Protein AF-Q9KIV7-F1 (afdb_monomer_lite)

Foldseek 3Di:
DVLVVLLQVLLQVQLQLLLVDVDDPVVVVVNLQSQLVLLCVLCVVLVNHDDSVRSSVLSVLLVVLCVVVVVLVVLLVLLVVLCVVPDPDDDDPSLSRSLSSSLSSSLLSQLSNVVSNVVSVVVPDPNDDPSVSSSVSSVVSSVVCSDSVNSNVSSVVSCCSNCPPPPPPPPPD

Secondary structure (DSSP, 8-state):
--SHHHHHHHHHHHHHHHHH-S--HHHHHHHHHHHHHHHHHHHHHTT----HHHHHHHHHHHHHHHHHTTHHHHHHHHHHHHHHHH-SS---HHHHHHHHHHHHHHHHHHHHHHHHHHHHS-TT--S---HHHHHHHHHHHHHHHT-HHHHHHHHHHHHHHHS----------

Structure (mmCIF, N/CA/C/O backbone):
data_AF-Q9KIV7-F1
#
_entry.id   AF-Q9KIV7-F1
#
loop_
_atom_site.group_PDB
_atom_site.id
_atom_site.type_symbol
_atom_site.label_atom_id
_atom_site.label_alt_id
_atom_site.label_comp_id
_atom_site.label_asym_id
_atom_site.label_entity_id
_atom_site.label_seq_id
_atom_site.pdbx_PDB_ins_code
_atom_site.Cartn_x
_atom_site.Cartn_y
_atom_site.Cartn_z
_atom_site.occupancy
_atom_site.B_iso_or_equiv
_atom_site.auth_seq_id
_atom_site.auth_comp_id
_atom_site.auth_asym_id
_atom_site.auth_atom_id
_atom_site.pdbx_PDB_model_num
ATOM 1 N N . ASP A 1 1 ? -10.739 -15.729 -0.846 1.00 72.81 1 ASP A N 1
ATOM 2 C CA . ASP A 1 1 ? -11.163 -14.760 0.174 1.00 72.81 1 ASP A CA 1
ATOM 3 C C . ASP A 1 1 ? -12.084 -13.711 -0.454 1.00 72.81 1 ASP A C 1
ATOM 5 O O . ASP A 1 1 ? -11.895 -13.424 -1.634 1.00 72.81 1 ASP A O 1
ATOM 9 N N . ARG A 1 2 ? -13.068 -13.171 0.283 1.00 89.62 2 ARG A N 1
ATOM 10 C CA . ARG A 1 2 ? -14.011 -12.138 -0.203 1.00 89.62 2 ARG A CA 1
ATOM 11 C C . ARG A 1 2 ? -13.326 -10.795 -0.483 1.00 89.62 2 ARG A C 1
ATOM 13 O O . ARG A 1 2 ? -13.807 -10.048 -1.326 1.00 89.62 2 ARG A O 1
ATOM 20 N N . ALA A 1 3 ? -12.210 -10.502 0.185 1.00 95.56 3 ALA A N 1
ATOM 21 C CA . ALA A 1 3 ? -11.471 -9.256 0.009 1.00 95.56 3 ALA A CA 1
ATOM 22 C C . ALA A 1 3 ? -10.586 -9.240 -1.248 1.00 95.56 3 ALA A C 1
ATOM 24 O O . ALA A 1 3 ? -10.317 -8.169 -1.786 1.00 95.56 3 ALA A O 1
ATOM 25 N N . ASN A 1 4 ? -10.155 -10.404 -1.754 1.00 96.25 4 ASN A N 1
ATOM 26 C CA . ASN A 1 4 ? -9.184 -10.488 -2.856 1.00 96.25 4 ASN A CA 1
ATOM 27 C C . ASN A 1 4 ? -9.572 -9.687 -4.116 1.00 96.25 4 ASN A C 1
ATOM 29 O O . ASN A 1 4 ? -8.709 -8.962 -4.609 1.00 96.25 4 ASN A O 1
ATOM 33 N N . PRO A 1 5 ? -10.821 -9.740 -4.623 1.00 96.38 5 PRO A N 1
ATOM 34 C CA . PRO A 1 5 ? -11.205 -8.954 -5.798 1.00 96.38 5 PRO A CA 1
ATOM 35 C C . PRO A 1 5 ? -11.090 -7.442 -5.563 1.00 96.38 5 PRO A C 1
ATOM 37 O O . PRO A 1 5 ? -10.668 -6.711 -6.452 1.00 96.38 5 PRO A O 1
ATOM 40 N N . ILE A 1 6 ? -11.409 -6.982 -4.348 1.00 96.88 6 ILE A N 1
ATOM 41 C CA . ILE A 1 6 ? -11.307 -5.570 -3.955 1.00 96.88 6 ILE A CA 1
ATOM 42 C C . ILE A 1 6 ? -9.836 -5.147 -3.903 1.00 96.88 6 ILE A C 1
ATOM 44 O O . ILE A 1 6 ? -9.459 -4.125 -4.470 1.00 96.88 6 ILE A O 1
ATOM 48 N N . ILE A 1 7 ? -8.980 -5.972 -3.293 1.00 97.06 7 ILE A N 1
ATOM 49 C CA . ILE A 1 7 ? -7.528 -5.744 -3.260 1.00 97.06 7 ILE A CA 1
ATOM 50 C C . ILE A 1 7 ? -6.970 -5.616 -4.685 1.00 97.06 7 ILE A C 1
ATOM 52 O O . ILE A 1 7 ? -6.217 -4.685 -4.974 1.00 97.06 7 ILE A O 1
ATOM 56 N N . GLU A 1 8 ? -7.346 -6.539 -5.574 1.00 96.62 8 GLU A N 1
ATOM 57 C CA . GLU A 1 8 ? -6.899 -6.549 -6.969 1.00 96.62 8 GLU A CA 1
ATOM 58 C C . GLU A 1 8 ? -7.398 -5.334 -7.757 1.00 96.62 8 GLU A C 1
ATOM 60 O O . GLU A 1 8 ? -6.643 -4.747 -8.530 1.00 96.62 8 GLU A O 1
ATOM 65 N N . GLN A 1 9 ? -8.633 -4.897 -7.529 1.00 96.06 9 GLN A N 1
ATOM 66 C CA . GLN A 1 9 ? -9.160 -3.689 -8.151 1.00 96.06 9 GLN A CA 1
ATOM 67 C C . GLN A 1 9 ? -8.342 -2.453 -7.749 1.00 96.06 9 GLN A C 1
ATOM 69 O O . GLN A 1 9 ? -7.835 -1.731 -8.611 1.00 96.06 9 GLN A O 1
ATOM 74 N N . TYR A 1 10 ? -8.169 -2.217 -6.446 1.00 96.00 10 TYR A N 1
ATOM 75 C CA . TYR A 1 10 ? -7.496 -1.012 -5.960 1.00 96.00 10 TYR A CA 1
ATOM 76 C C . TYR A 1 10 ? -6.001 -0.983 -6.277 1.00 96.00 10 TYR A C 1
ATOM 78 O O . TYR A 1 10 ? -5.480 0.084 -6.612 1.00 96.00 10 TYR A O 1
ATOM 86 N N . GLN A 1 11 ? -5.303 -2.127 -6.240 1.00 95.81 11 GLN A N 1
ATOM 87 C CA . GLN A 1 11 ? -3.886 -2.160 -6.619 1.00 95.81 11 GLN A CA 1
ATOM 88 C C . GLN A 1 11 ? -3.685 -1.742 -8.084 1.00 95.81 11 GLN A C 1
ATOM 90 O O . GLN A 1 11 ? -2.746 -1.005 -8.376 1.00 95.81 11 GLN A O 1
ATOM 95 N N . TRP A 1 12 ? -4.564 -2.154 -9.005 1.00 94.94 12 TRP A N 1
ATOM 96 C CA . TRP A 1 12 ? -4.409 -1.827 -10.425 1.00 94.94 12 TRP A CA 1
ATOM 97 C C . TRP A 1 12 ? -4.889 -0.417 -10.765 1.00 94.94 12 TRP A C 1
ATOM 99 O O . TRP A 1 12 ? -4.274 0.235 -11.608 1.00 94.94 12 TRP A O 1
ATOM 109 N N . ILE A 1 13 ? -5.889 0.106 -10.049 1.00 92.62 13 ILE A N 1
ATOM 110 C CA . ILE A 1 13 ? -6.246 1.531 -10.111 1.00 92.62 13 ILE A CA 1
ATOM 111 C C . ILE A 1 13 ? -5.053 2.393 -9.677 1.00 92.62 13 ILE A C 1
ATOM 113 O O . ILE A 1 13 ? -4.674 3.324 -10.388 1.00 92.62 13 ILE A O 1
ATOM 117 N N . ALA A 1 14 ? -4.418 2.059 -8.548 1.00 90.81 14 ALA A N 1
ATOM 118 C CA . ALA A 1 14 ? -3.233 2.769 -8.070 1.00 90.81 14 ALA A CA 1
ATOM 119 C C . ALA A 1 14 ? -2.063 2.665 -9.062 1.00 90.81 14 ALA A C 1
ATOM 121 O O . ALA A 1 14 ? -1.353 3.647 -9.287 1.00 90.81 14 ALA A O 1
ATOM 122 N N . ALA A 1 15 ? -1.893 1.498 -9.692 1.00 92.06 15 ALA A N 1
ATOM 123 C CA . ALA A 1 15 ? -0.883 1.285 -10.719 1.00 92.06 15 ALA A CA 1
ATOM 124 C C . ALA A 1 15 ? -1.077 2.222 -11.912 1.00 92.06 15 ALA A C 1
ATOM 126 O O . ALA A 1 15 ? -0.142 2.912 -12.311 1.00 92.06 15 ALA A O 1
ATOM 127 N N . ALA A 1 16 ? -2.292 2.245 -12.466 1.00 90.44 16 ALA A N 1
ATOM 128 C CA . ALA A 1 16 ? -2.629 3.048 -13.631 1.00 90.44 16 ALA A CA 1
ATOM 129 C C . ALA A 1 16 ? -2.490 4.546 -13.336 1.00 90.44 16 ALA A C 1
ATOM 131 O O . ALA A 1 16 ? -1.905 5.270 -14.139 1.00 90.44 16 ALA A O 1
ATOM 132 N N . ALA A 1 17 ? -2.949 4.994 -12.162 1.00 87.44 17 ALA A N 1
ATOM 133 C CA . ALA A 1 17 ? -2.820 6.383 -11.732 1.00 87.44 17 ALA A CA 1
ATOM 134 C C . ALA A 1 17 ? -1.348 6.823 -11.661 1.00 87.44 17 ALA A C 1
ATOM 136 O O . ALA A 1 17 ? -0.965 7.811 -12.285 1.00 87.44 17 ALA A O 1
ATOM 137 N N . ALA A 1 18 ? -0.501 6.054 -10.969 1.00 87.19 18 ALA A N 1
ATOM 138 C CA . ALA A 1 18 ? 0.917 6.381 -10.826 1.00 87.19 18 ALA A CA 1
ATOM 139 C C . ALA A 1 18 ? 1.715 6.225 -12.134 1.00 87.19 18 ALA A C 1
ATOM 141 O O . ALA A 1 18 ? 2.705 6.926 -12.330 1.00 87.19 18 ALA A O 1
ATOM 142 N N . PHE A 1 19 ? 1.300 5.320 -13.026 1.00 88.25 19 PHE A N 1
ATOM 143 C CA . PHE A 1 19 ? 1.913 5.143 -14.344 1.00 88.25 19 PHE A CA 1
ATOM 144 C C . PHE A 1 19 ? 1.602 6.307 -15.291 1.00 88.25 19 PHE A C 1
ATOM 146 O O . PHE A 1 19 ? 2.499 6.779 -15.988 1.00 88.25 19 PHE A O 1
ATOM 153 N N . ALA A 1 20 ? 0.346 6.764 -15.320 1.00 84.25 20 ALA A N 1
ATOM 154 C CA . ALA A 1 20 ? -0.102 7.820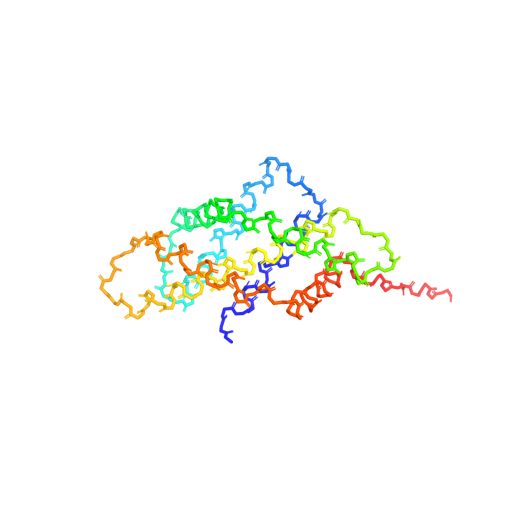 -16.222 1.00 84.25 20 ALA A CA 1
ATOM 155 C C . ALA A 1 20 ? 0.487 9.191 -15.862 1.00 84.25 20 ALA A C 1
ATOM 157 O O . ALA A 1 20 ? 0.739 9.998 -16.756 1.00 84.25 20 ALA A O 1
ATOM 158 N N . ASN A 1 21 ? 0.707 9.461 -14.570 1.00 74.56 21 ASN A N 1
ATOM 159 C CA . ASN A 1 21 ? 1.226 10.744 -14.118 1.00 74.56 21 ASN A CA 1
ATOM 160 C C . ASN A 1 21 ? 1.910 10.631 -12.740 1.00 74.56 21 ASN A C 1
ATOM 162 O O . ASN A 1 21 ? 1.230 10.412 -11.735 1.00 74.56 21 ASN A O 1
ATOM 166 N N . PRO A 1 22 ? 3.241 10.809 -12.643 1.00 64.88 22 PRO A N 1
ATOM 167 C CA . PRO A 1 22 ? 3.936 10.904 -11.364 1.00 64.88 22 PRO A CA 1
ATOM 168 C C . PRO A 1 22 ? 3.436 12.142 -10.591 1.00 64.88 22 PRO A C 1
ATOM 170 O O . PRO A 1 22 ? 3.813 13.272 -10.875 1.00 64.88 22 PRO A O 1
ATOM 173 N N . VAL A 1 23 ? 2.531 11.888 -9.648 1.00 59.69 23 VAL A N 1
ATOM 174 C CA . VAL A 1 23 ? 1.638 12.786 -8.888 1.00 59.69 23 VAL A CA 1
ATOM 175 C C . VAL A 1 23 ? 1.938 14.311 -8.887 1.00 59.69 23 VAL A C 1
ATOM 177 O O . VAL A 1 23 ? 2.818 14.774 -8.159 1.00 59.69 23 VAL A O 1
ATOM 180 N N . PRO A 1 24 ? 1.102 15.131 -9.558 1.00 56.66 24 PRO A N 1
ATOM 181 C CA . PRO A 1 24 ? 0.794 16.523 -9.211 1.00 56.66 24 PRO A CA 1
ATOM 182 C C . PRO A 1 24 ? -0.149 16.626 -7.998 1.00 56.66 24 PRO A C 1
ATOM 184 O O . PRO A 1 24 ? -0.931 15.725 -7.714 1.00 56.66 24 PRO A O 1
ATOM 187 N N . ALA A 1 25 ? -0.155 17.768 -7.304 1.00 48.03 25 ALA A N 1
ATOM 188 C CA . ALA A 1 25 ? -0.891 17.951 -6.044 1.00 48.03 25 ALA A CA 1
ATOM 189 C C . ALA A 1 25 ? -2.417 17.688 -6.106 1.00 48.03 25 ALA A C 1
ATOM 191 O O . ALA A 1 25 ? -2.993 17.251 -5.112 1.00 48.03 25 ALA A O 1
ATOM 192 N N . LEU A 1 26 ? -3.075 17.915 -7.251 1.00 46.69 26 LEU A N 1
ATOM 193 C CA . LEU A 1 26 ? -4.507 17.618 -7.435 1.00 46.69 26 LEU A CA 1
ATOM 194 C C . LEU A 1 26 ? -4.797 16.104 -7.442 1.00 46.69 26 LEU A C 1
ATOM 196 O O . LEU A 1 26 ? -5.819 15.675 -6.906 1.00 46.69 26 LEU A O 1
ATOM 200 N N . ASP A 1 27 ? -3.861 15.289 -7.936 1.00 66.12 27 ASP A N 1
ATOM 201 C CA . ASP A 1 27 ? -3.980 13.825 -7.959 1.00 66.12 27 ASP A CA 1
ATOM 202 C C . ASP A 1 27 ? -3.812 13.207 -6.557 1.00 66.12 27 ASP A C 1
ATOM 204 O O . ASP A 1 27 ? -4.243 12.076 -6.317 1.00 66.12 27 ASP A O 1
ATOM 208 N N . ILE A 1 28 ? -3.272 13.954 -5.583 1.00 61.19 28 ILE A N 1
ATOM 209 C CA . ILE A 1 28 ? -3.170 13.511 -4.181 1.00 61.19 28 ILE A CA 1
ATOM 210 C C . ILE A 1 28 ? -4.561 13.363 -3.557 1.00 61.19 28 ILE A C 1
ATOM 212 O O . ILE A 1 28 ? -4.801 12.399 -2.832 1.00 61.19 28 ILE A O 1
ATOM 216 N N . LEU A 1 29 ? -5.495 14.272 -3.861 1.00 63.22 29 LEU A N 1
ATOM 217 C CA . LEU A 1 29 ? -6.867 14.197 -3.348 1.00 63.22 29 LEU A CA 1
ATOM 218 C C . LEU A 1 29 ? -7.618 13.003 -3.940 1.00 63.22 29 LEU A C 1
ATOM 220 O O . LEU A 1 29 ? -8.275 12.265 -3.206 1.00 63.22 29 LEU A O 1
ATOM 224 N N . ALA A 1 30 ? -7.471 12.770 -5.246 1.00 68.06 30 ALA A N 1
ATOM 225 C CA . ALA A 1 30 ? -8.044 11.602 -5.907 1.00 68.06 30 ALA A CA 1
ATOM 226 C C . ALA A 1 30 ? -7.454 10.297 -5.342 1.00 68.06 30 ALA A C 1
ATOM 228 O O . ALA A 1 30 ? -8.191 9.374 -5.007 1.00 68.06 30 ALA A O 1
ATOM 229 N N . THR A 1 31 ? -6.137 10.250 -5.131 1.00 72.19 31 THR A N 1
ATOM 230 C CA . THR A 1 31 ? -5.448 9.105 -4.513 1.00 72.19 31 THR A CA 1
ATOM 231 C C . THR A 1 31 ? -5.904 8.874 -3.069 1.00 72.19 31 THR A C 1
ATOM 233 O O . THR A 1 31 ? -6.095 7.733 -2.646 1.00 72.19 31 THR A O 1
ATOM 236 N N . ALA A 1 32 ? -6.124 9.944 -2.301 1.00 77.06 32 ALA A N 1
ATOM 237 C CA . ALA A 1 32 ? -6.665 9.859 -0.949 1.00 77.06 32 ALA A CA 1
ATOM 238 C C . ALA A 1 32 ? -8.102 9.315 -0.947 1.00 77.06 32 ALA A C 1
ATOM 240 O O . ALA A 1 32 ? -8.419 8.453 -0.129 1.00 77.06 32 ALA A O 1
ATOM 241 N N . ALA A 1 33 ? -8.946 9.755 -1.886 1.00 83.25 33 ALA A N 1
ATOM 242 C CA . ALA A 1 33 ? -10.311 9.256 -2.037 1.00 83.25 33 ALA A CA 1
ATOM 243 C C . ALA A 1 33 ? -10.345 7.772 -2.435 1.00 83.25 33 ALA A C 1
ATOM 245 O O . ALA A 1 33 ? -11.085 7.003 -1.827 1.00 83.25 33 ALA A O 1
ATOM 246 N N . ILE A 1 34 ? -9.498 7.349 -3.381 1.00 86.31 34 ILE A N 1
ATOM 247 C CA . ILE A 1 34 ? -9.364 5.942 -3.793 1.00 86.31 34 ILE A CA 1
ATOM 248 C C . ILE A 1 34 ? -8.976 5.067 -2.593 1.00 86.31 34 ILE A C 1
ATOM 250 O O . ILE A 1 34 ? -9.610 4.046 -2.335 1.00 86.31 34 ILE A O 1
ATOM 254 N N . ASN A 1 35 ? -7.975 5.484 -1.811 1.00 89.12 35 ASN A N 1
ATOM 255 C CA . ASN A 1 35 ? -7.548 4.724 -0.636 1.00 89.12 35 ASN A CA 1
ATOM 256 C C . ASN A 1 35 ? -8.587 4.741 0.499 1.00 89.12 35 ASN A C 1
ATOM 258 O O . ASN A 1 35 ? -8.733 3.741 1.198 1.00 89.12 35 ASN A O 1
ATOM 262 N N . ALA A 1 36 ? -9.333 5.834 0.682 1.00 93.62 36 ALA A N 1
ATOM 263 C CA . ALA A 1 36 ? -10.437 5.884 1.641 1.00 93.62 36 ALA A CA 1
ATOM 264 C C . ALA A 1 36 ? -11.587 4.954 1.223 1.00 93.62 36 ALA A C 1
ATOM 266 O O . ALA A 1 36 ? -12.122 4.227 2.057 1.00 93.62 36 ALA A O 1
ATOM 267 N N . GLN A 1 37 ? -11.929 4.912 -0.067 1.00 95.38 37 GLN A N 1
ATOM 268 C CA . GLN A 1 37 ? -12.941 3.987 -0.570 1.00 95.38 37 GLN A CA 1
ATOM 269 C C . GLN A 1 37 ? -12.508 2.531 -0.365 1.00 95.38 37 GLN A C 1
ATOM 271 O O . GLN A 1 37 ? -13.296 1.736 0.136 1.00 95.38 37 GLN A O 1
ATOM 276 N N . MET A 1 38 ? -11.235 2.205 -0.614 1.00 96.62 38 MET A N 1
ATOM 277 C CA . MET A 1 38 ? -10.685 0.883 -0.302 1.00 96.62 38 MET A CA 1
ATOM 278 C C . MET A 1 38 ? -10.860 0.512 1.178 1.00 96.62 38 MET A C 1
ATOM 280 O O . MET A 1 38 ? -11.246 -0.614 1.485 1.00 96.62 38 MET A O 1
ATOM 284 N N . VAL A 1 39 ? -10.605 1.444 2.104 1.00 96.56 39 VAL A N 1
ATOM 285 C CA . VAL A 1 39 ? -10.826 1.215 3.542 1.00 96.56 39 VAL A CA 1
ATOM 286 C C . VAL A 1 39 ? -12.295 0.913 3.838 1.00 96.56 39 VAL A C 1
ATOM 288 O O . VAL A 1 39 ? -12.567 -0.025 4.584 1.00 96.56 39 VAL A O 1
ATOM 291 N N . MET A 1 40 ? -13.235 1.676 3.272 1.00 96.00 40 MET A N 1
ATOM 292 C CA . MET A 1 40 ? -14.670 1.445 3.483 1.00 96.00 40 MET A CA 1
ATOM 293 C C . MET A 1 40 ? -15.115 0.101 2.907 1.00 96.00 40 MET A C 1
ATOM 295 O O . MET A 1 40 ? -15.796 -0.662 3.587 1.00 96.00 40 MET A O 1
ATOM 299 N N . ASP A 1 41 ? -14.704 -0.210 1.680 1.00 96.88 41 ASP A N 1
ATOM 300 C CA . ASP A 1 41 ? -15.084 -1.437 0.985 1.00 96.88 41 ASP A CA 1
ATOM 301 C C . ASP A 1 41 ? -14.569 -2.680 1.723 1.00 96.88 41 ASP A C 1
ATOM 303 O O . ASP A 1 41 ? -15.322 -3.628 1.949 1.00 96.88 41 ASP A O 1
ATOM 307 N N . LEU A 1 42 ? -13.306 -2.658 2.167 1.00 96.62 42 LEU A N 1
ATOM 308 C CA . LEU A 1 42 ? -12.738 -3.730 2.986 1.00 96.62 42 LEU A CA 1
ATOM 309 C C . LEU A 1 42 ? -13.377 -3.774 4.376 1.00 96.62 42 LEU A C 1
ATOM 311 O O . LEU A 1 42 ? -13.715 -4.853 4.849 1.00 96.62 42 LEU A O 1
ATOM 315 N N . GLY A 1 43 ? -13.587 -2.625 5.020 1.00 93.94 43 GLY A N 1
ATOM 316 C CA . GLY A 1 43 ? -14.229 -2.548 6.332 1.00 93.94 43 GLY A CA 1
ATOM 317 C C . GLY A 1 43 ? -15.623 -3.174 6.328 1.00 93.94 43 GLY A C 1
ATOM 318 O O . GLY A 1 43 ? -15.936 -3.991 7.192 1.00 93.94 43 GLY A O 1
ATOM 319 N N . ASN A 1 44 ? -16.420 -2.896 5.294 1.00 93.19 44 ASN A N 1
ATOM 320 C CA . ASN A 1 44 ? -17.759 -3.457 5.125 1.00 93.19 44 ASN A CA 1
ATOM 321 C C . ASN A 1 44 ? -17.766 -4.994 5.054 1.00 93.19 44 ASN A C 1
ATOM 323 O O . ASN A 1 44 ? -18.704 -5.618 5.554 1.00 93.19 44 ASN A O 1
ATOM 327 N N . ILE A 1 45 ? -16.728 -5.620 4.483 1.00 93.88 45 ILE A N 1
ATOM 328 C CA . ILE A 1 45 ? -16.603 -7.089 4.448 1.00 93.88 45 ILE A CA 1
ATOM 329 C C . ILE A 1 45 ? -16.486 -7.675 5.865 1.00 93.88 45 ILE A C 1
ATOM 331 O O . ILE A 1 45 ? -17.080 -8.722 6.135 1.00 93.88 45 ILE A O 1
ATOM 335 N N . TYR A 1 46 ? -15.772 -6.982 6.755 1.00 91.69 46 TYR A N 1
ATOM 336 C CA . TYR A 1 46 ? -15.444 -7.406 8.127 1.00 91.69 46 TYR A CA 1
ATOM 337 C C . TYR A 1 46 ? -16.279 -6.681 9.195 1.00 91.69 46 TYR A C 1
ATOM 339 O O . TYR A 1 46 ? -15.847 -6.485 10.332 1.00 91.69 46 TYR A O 1
ATOM 347 N N . GLN A 1 47 ? -17.475 -6.221 8.806 1.00 88.75 47 GLN A N 1
ATOM 348 C CA . GLN A 1 47 ? -18.443 -5.541 9.677 1.00 88.75 47 GLN A CA 1
ATOM 349 C C . GLN A 1 47 ? -17.913 -4.263 10.363 1.00 88.75 47 GLN A C 1
ATOM 351 O O . GLN A 1 47 ? -18.497 -3.788 11.336 1.00 88.75 47 GLN A O 1
ATOM 356 N N . GLN A 1 48 ? -16.855 -3.653 9.823 1.00 87.56 48 GLN A N 1
ATOM 357 C CA . GLN A 1 48 ? -16.317 -2.368 10.265 1.00 87.56 48 GLN A CA 1
ATOM 358 C C . GLN A 1 48 ? -16.971 -1.235 9.465 1.00 87.56 48 GLN A C 1
ATOM 360 O O . GLN A 1 48 ? -16.619 -0.973 8.313 1.00 87.56 48 GLN A O 1
ATOM 365 N N . LYS A 1 49 ? -17.952 -0.556 10.067 1.00 85.94 49 LYS A N 1
ATOM 366 C CA . LYS A 1 49 ? -18.684 0.540 9.416 1.00 85.94 49 LYS A CA 1
ATOM 367 C C . LYS A 1 49 ? -17.964 1.872 9.616 1.00 85.94 49 LYS A C 1
ATOM 369 O O . LYS A 1 49 ? -18.206 2.560 10.604 1.00 85.94 49 LYS A O 1
ATOM 374 N N . PHE A 1 50 ? -17.106 2.239 8.669 1.00 89.12 50 PHE A N 1
ATOM 375 C CA . PHE A 1 50 ? -16.446 3.545 8.661 1.00 89.12 50 PHE A CA 1
ATOM 376 C C . PHE A 1 50 ? -17.312 4.617 7.989 1.00 89.12 50 PHE A C 1
ATOM 378 O O . PHE A 1 50 ? -17.890 4.385 6.928 1.00 89.12 50 PHE A O 1
ATOM 385 N N . SER A 1 51 ? -17.346 5.822 8.563 1.00 91.38 51 SER A N 1
ATOM 386 C CA . SER A 1 51 ? -17.682 7.029 7.803 1.00 91.38 51 SER A CA 1
ATOM 387 C C . SER A 1 51 ? -16.556 7.364 6.819 1.00 91.38 51 SER A C 1
ATOM 389 O O . SER A 1 51 ? -15.417 6.919 6.983 1.00 91.38 51 SER A O 1
ATOM 391 N N . LEU A 1 52 ? -16.838 8.202 5.818 1.00 90.25 52 LEU A N 1
ATOM 392 C CA . LEU A 1 52 ? -15.811 8.661 4.879 1.00 90.25 52 LEU A CA 1
ATOM 393 C C . LEU A 1 52 ? -14.634 9.343 5.598 1.00 90.25 52 LEU A C 1
ATOM 395 O O . LEU A 1 52 ? -13.480 9.075 5.276 1.00 90.25 52 LEU A O 1
ATOM 399 N N . GLU A 1 53 ? -14.912 10.175 6.603 1.00 90.44 53 GLU A N 1
ATOM 400 C CA . GLU A 1 53 ? -13.887 10.863 7.402 1.00 90.44 53 GLU A CA 1
ATOM 401 C C . GLU A 1 53 ? -13.007 9.869 8.176 1.00 90.44 53 GLU A C 1
ATOM 403 O O . GLU A 1 53 ? -11.778 9.996 8.211 1.00 90.44 53 GLU A O 1
ATOM 408 N N . GLN A 1 54 ? -13.616 8.830 8.758 1.00 91.19 54 GLN A N 1
ATOM 409 C CA . GLN A 1 54 ? -12.876 7.763 9.431 1.00 91.19 54 GLN A CA 1
ATOM 410 C C . GLN A 1 54 ? -12.016 6.983 8.434 1.00 91.19 54 GLN A C 1
ATOM 412 O O . GLN A 1 54 ? -10.846 6.717 8.704 1.00 91.19 54 GLN A O 1
ATOM 417 N N . ALA A 1 55 ? -12.554 6.670 7.257 1.00 93.00 55 ALA A N 1
ATOM 418 C CA . ALA A 1 55 ? -11.826 5.954 6.221 1.00 93.00 55 ALA A CA 1
ATOM 419 C C . ALA A 1 55 ? -10.638 6.762 5.671 1.00 93.00 55 ALA A C 1
ATOM 421 O O . ALA A 1 55 ? -9.545 6.218 5.508 1.00 93.00 55 ALA A O 1
ATOM 422 N N . GLN A 1 56 ? -10.807 8.073 5.472 1.00 92.25 56 GLN A N 1
ATOM 423 C CA . GLN A 1 56 ? -9.715 8.997 5.145 1.00 92.25 56 GLN A CA 1
ATOM 424 C C . GLN A 1 56 ? -8.655 9.035 6.253 1.00 92.25 56 GLN A C 1
ATOM 426 O O . GLN A 1 56 ? -7.459 8.998 5.963 1.00 92.25 56 GLN A O 1
ATOM 431 N N . THR A 1 57 ? -9.074 9.038 7.522 1.00 91.50 57 THR A N 1
ATOM 432 C CA . THR A 1 57 ? -8.159 8.993 8.674 1.00 91.50 57 THR A CA 1
ATOM 433 C C . THR A 1 57 ? -7.339 7.701 8.699 1.00 91.50 57 THR A C 1
ATOM 435 O O . THR A 1 57 ? -6.120 7.740 8.892 1.00 91.50 57 THR A O 1
ATOM 438 N N . VAL A 1 58 ? -7.972 6.550 8.455 1.00 93.69 58 VAL A N 1
ATOM 439 C CA . VAL A 1 58 ? -7.291 5.249 8.367 1.00 93.69 58 VAL A CA 1
ATOM 440 C C . VAL A 1 58 ? -6.318 5.228 7.187 1.00 93.69 58 VAL A C 1
ATOM 442 O O . VAL A 1 58 ? -5.152 4.878 7.370 1.00 93.69 58 VAL A O 1
ATOM 445 N N . ALA A 1 59 ? -6.751 5.656 5.999 1.00 93.31 59 ALA A N 1
ATOM 446 C CA . ALA A 1 59 ? -5.910 5.719 4.805 1.00 93.31 59 ALA A CA 1
ATOM 447 C C . ALA A 1 59 ? -4.688 6.636 5.005 1.00 93.31 59 ALA A C 1
ATOM 449 O O . ALA A 1 59 ? -3.557 6.245 4.706 1.00 93.31 59 ALA A O 1
ATOM 450 N N . GLY A 1 60 ? -4.885 7.825 5.584 1.00 92.38 60 GLY A N 1
ATOM 451 C CA . GLY A 1 60 ? -3.804 8.760 5.907 1.00 92.38 60 GLY A CA 1
ATOM 452 C C . GLY A 1 60 ? -2.837 8.211 6.961 1.00 92.38 60 GLY A C 1
ATOM 453 O O . GLY A 1 60 ? -1.618 8.378 6.839 1.00 92.38 60 GLY A O 1
ATOM 454 N N . THR A 1 61 ? -3.355 7.491 7.960 1.00 93.88 61 THR A N 1
ATOM 455 C CA . THR A 1 61 ? -2.537 6.799 8.969 1.00 93.88 61 THR A CA 1
ATOM 456 C C . THR A 1 61 ? -1.689 5.705 8.327 1.00 93.88 61 THR A C 1
ATOM 458 O O . THR A 1 61 ? -0.484 5.652 8.568 1.00 93.88 61 THR A O 1
ATOM 461 N N . MET A 1 62 ? -2.281 4.877 7.463 1.00 94.75 62 MET A N 1
ATOM 462 C CA . MET A 1 62 ? -1.571 3.838 6.712 1.00 94.75 62 MET A CA 1
ATOM 463 C C . MET A 1 62 ? -0.450 4.427 5.858 1.00 94.75 62 MET A C 1
ATOM 465 O O . MET A 1 62 ? 0.695 3.991 5.976 1.00 94.75 62 MET A O 1
ATOM 469 N N . GLY A 1 63 ? -0.742 5.463 5.066 1.00 93.00 63 GLY A N 1
ATOM 470 C CA . GLY A 1 63 ? 0.268 6.155 4.262 1.00 93.00 63 GLY A CA 1
ATOM 471 C C . GLY A 1 63 ? 1.405 6.719 5.119 1.00 93.00 63 GLY A C 1
ATOM 472 O O . GLY A 1 63 ? 2.580 6.498 4.829 1.00 93.00 63 GLY A O 1
ATOM 473 N N . SER A 1 64 ? 1.068 7.363 6.239 1.00 94.38 64 SER A N 1
ATOM 474 C CA . SER A 1 64 ? 2.056 7.895 7.184 1.00 94.38 64 SER A CA 1
ATOM 475 C C . SER A 1 64 ? 2.934 6.801 7.796 1.00 94.38 64 SER A C 1
ATOM 477 O O . SER A 1 64 ? 4.139 6.999 7.955 1.00 94.38 64 SER A O 1
ATOM 479 N N . LEU A 1 65 ? 2.361 5.645 8.142 1.00 96.38 65 LEU A N 1
ATOM 480 C CA . LEU A 1 65 ? 3.116 4.502 8.653 1.00 96.38 65 LEU A CA 1
ATOM 481 C C . LEU A 1 65 ? 4.051 3.932 7.585 1.00 96.38 65 LEU A C 1
ATOM 483 O O . LEU A 1 65 ? 5.224 3.718 7.877 1.00 96.38 65 LEU A O 1
ATOM 487 N N . MET A 1 66 ? 3.575 3.741 6.352 1.00 95.69 66 MET A N 1
ATOM 488 C CA . MET A 1 66 ? 4.404 3.253 5.244 1.00 95.69 66 MET A CA 1
ATOM 489 C C . MET A 1 66 ? 5.598 4.166 4.967 1.00 95.69 66 MET A C 1
ATOM 491 O O . MET A 1 66 ? 6.701 3.669 4.741 1.00 95.69 66 MET A O 1
ATOM 495 N N . LEU A 1 67 ? 5.394 5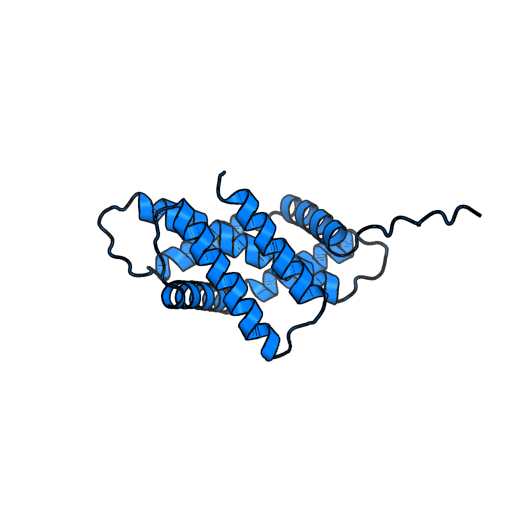.485 5.023 1.00 94.69 67 LEU A N 1
ATOM 496 C CA . LEU A 1 67 ? 6.466 6.471 4.887 1.00 94.69 67 LEU A CA 1
ATOM 497 C C . LEU A 1 67 ? 7.463 6.380 6.047 1.00 94.69 67 LEU A C 1
ATOM 499 O O . LEU A 1 67 ? 8.658 6.228 5.812 1.00 94.69 67 LEU A O 1
ATOM 503 N N . LYS A 1 68 ? 6.983 6.404 7.298 1.00 95.81 68 LYS A N 1
ATOM 504 C CA . LYS A 1 68 ? 7.837 6.336 8.500 1.00 95.81 68 LYS A CA 1
ATOM 505 C C . LYS A 1 68 ? 8.653 5.047 8.589 1.00 95.81 68 LYS A C 1
ATOM 507 O O . LYS A 1 68 ? 9.762 5.061 9.106 1.00 95.81 68 LYS A O 1
ATOM 512 N N . LEU A 1 69 ? 8.099 3.940 8.105 1.00 95.94 69 LEU A N 1
ATOM 513 C CA . LEU A 1 69 ? 8.751 2.633 8.076 1.00 95.94 69 LEU A CA 1
ATOM 514 C C . LEU A 1 69 ? 9.673 2.445 6.856 1.00 95.94 69 LEU A C 1
ATOM 516 O O . LEU A 1 69 ? 10.295 1.394 6.729 1.00 95.94 69 LEU A O 1
ATOM 520 N N . GLY A 1 70 ? 9.742 3.417 5.939 1.00 95.56 70 GLY A N 1
ATOM 521 C CA . GLY A 1 70 ? 10.553 3.330 4.720 1.00 95.56 70 GLY A CA 1
ATOM 522 C C . GLY A 1 70 ? 10.019 2.343 3.675 1.00 95.56 70 GLY A C 1
ATOM 523 O O . GLY A 1 70 ? 10.724 2.008 2.723 1.00 95.56 70 GLY A O 1
ATOM 524 N N . LEU A 1 71 ? 8.774 1.871 3.811 1.00 95.62 71 LEU A N 1
ATOM 525 C CA . LEU A 1 71 ? 8.219 0.831 2.935 1.00 95.62 71 LEU A CA 1
ATOM 526 C C . LEU A 1 71 ? 8.098 1.315 1.492 1.00 95.62 71 LEU A C 1
ATOM 528 O O . LEU A 1 71 ? 8.251 0.518 0.567 1.00 95.62 71 LEU A O 1
ATOM 532 N N . VAL A 1 72 ? 7.863 2.614 1.297 1.00 93.50 72 VAL A N 1
ATOM 533 C CA . VAL A 1 72 ? 7.751 3.223 -0.034 1.00 93.50 72 VAL A CA 1
ATOM 534 C C . VAL A 1 72 ? 9.066 3.098 -0.805 1.00 93.50 72 VAL A C 1
ATOM 536 O O . VAL A 1 72 ? 9.086 2.585 -1.926 1.00 93.50 72 VAL A O 1
ATOM 539 N N . GLU A 1 73 ? 10.176 3.501 -0.187 1.00 93.62 73 GLU A N 1
ATOM 540 C CA . GLU A 1 73 ? 11.505 3.430 -0.797 1.00 93.62 73 GLU A CA 1
ATOM 541 C C . GLU A 1 73 ? 11.938 1.976 -1.016 1.00 93.62 73 GLU A C 1
ATOM 543 O O . GLU A 1 73 ? 12.366 1.611 -2.114 1.00 93.62 73 GLU A O 1
ATOM 548 N N . LEU A 1 74 ? 11.760 1.124 -0.000 1.00 95.50 74 LEU A N 1
ATOM 549 C CA . LEU A 1 74 ? 12.115 -0.294 -0.071 1.00 95.50 74 LEU A CA 1
ATOM 550 C C . LEU A 1 74 ? 11.362 -1.016 -1.193 1.00 95.50 74 LEU A C 1
ATOM 552 O O . LEU A 1 74 ? 11.978 -1.750 -1.966 1.00 95.50 74 LEU A O 1
ATOM 556 N N . SER A 1 75 ? 10.054 -0.774 -1.318 1.00 94.38 75 SER A N 1
ATOM 557 C CA . SER A 1 75 ? 9.232 -1.347 -2.392 1.00 94.38 75 SER A CA 1
ATOM 558 C C . SER A 1 75 ? 9.706 -0.873 -3.754 1.00 94.38 75 SER A C 1
ATOM 560 O O . SER A 1 75 ? 9.960 -1.690 -4.633 1.00 94.38 75 SER A O 1
ATOM 562 N N . THR A 1 76 ? 9.903 0.438 -3.909 1.00 92.88 76 THR A N 1
ATOM 563 C CA . THR A 1 76 ? 10.333 1.036 -5.179 1.00 92.88 76 THR A CA 1
ATOM 564 C C . THR A 1 76 ? 11.673 0.469 -5.638 1.00 92.88 76 THR A C 1
ATOM 566 O O . THR A 1 76 ? 11.842 0.096 -6.801 1.00 92.88 76 THR A O 1
ATOM 569 N N . LYS A 1 77 ? 12.624 0.324 -4.711 1.00 94.12 77 LYS A N 1
ATOM 570 C CA . LYS A 1 77 ? 13.938 -0.262 -4.986 1.00 94.12 77 LYS A CA 1
ATOM 571 C C . LYS A 1 77 ? 13.848 -1.745 -5.340 1.00 94.12 77 LYS A C 1
ATOM 573 O O . LYS A 1 77 ? 14.494 -2.178 -6.298 1.00 94.12 77 LYS A O 1
ATOM 578 N N . ALA A 1 78 ? 13.064 -2.523 -4.594 1.00 93.94 78 ALA A N 1
ATOM 579 C CA . ALA A 1 78 ? 12.891 -3.952 -4.842 1.00 93.94 78 ALA A CA 1
ATOM 580 C C . ALA A 1 78 ? 12.234 -4.203 -6.209 1.00 93.94 78 ALA A C 1
ATOM 582 O O . ALA A 1 78 ? 12.786 -4.929 -7.036 1.00 93.94 78 ALA A O 1
ATOM 583 N N . ILE A 1 79 ? 11.120 -3.525 -6.488 1.00 93.56 79 ILE A N 1
ATOM 584 C CA . ILE A 1 79 ? 10.406 -3.598 -7.766 1.00 93.56 79 ILE A CA 1
ATOM 585 C C . ILE A 1 79 ? 11.298 -3.139 -8.920 1.00 93.56 79 ILE A C 1
ATOM 587 O O . ILE A 1 79 ? 11.403 -3.839 -9.924 1.00 93.56 79 ILE A O 1
ATOM 591 N N . GLY A 1 80 ? 12.013 -2.021 -8.766 1.00 92.50 80 GLY A N 1
ATOM 592 C CA . GLY A 1 80 ? 12.964 -1.549 -9.771 1.00 92.50 80 GLY A CA 1
ATOM 593 C C . GLY A 1 80 ? 14.088 -2.553 -10.053 1.00 92.50 80 GLY A C 1
ATOM 594 O O . GLY A 1 80 ? 14.483 -2.728 -11.204 1.00 92.50 80 GLY A O 1
ATOM 595 N N . THR A 1 81 ? 14.575 -3.255 -9.027 1.00 92.06 81 THR A N 1
ATOM 596 C CA . THR A 1 81 ? 15.595 -4.308 -9.175 1.00 92.06 81 THR A CA 1
ATOM 597 C C . THR A 1 81 ? 15.051 -5.510 -9.948 1.00 92.06 81 THR A C 1
ATOM 599 O O . THR A 1 81 ? 15.713 -6.012 -10.855 1.00 92.06 81 THR A O 1
ATOM 602 N N . VAL A 1 82 ? 13.832 -5.952 -9.631 1.00 91.75 82 VAL A N 1
ATOM 603 C CA . VAL A 1 82 ? 13.170 -7.065 -10.329 1.00 91.75 82 VAL A CA 1
ATOM 604 C C . VAL A 1 82 ? 12.832 -6.695 -11.777 1.00 91.75 82 VAL A C 1
ATOM 606 O O . VAL A 1 82 ? 13.052 -7.500 -12.677 1.00 91.75 82 VAL A O 1
ATOM 609 N N . LEU A 1 83 ? 12.358 -5.476 -12.038 1.00 89.69 83 LEU A N 1
ATOM 610 C CA . LEU A 1 83 ? 12.092 -4.996 -13.398 1.00 89.69 83 LEU A CA 1
ATOM 611 C C . LEU A 1 83 ? 13.362 -5.002 -14.255 1.00 89.69 83 LEU A C 1
ATOM 613 O O . LEU A 1 83 ? 13.353 -5.545 -15.356 1.00 89.69 83 LEU A O 1
ATOM 617 N N . LYS A 1 84 ? 1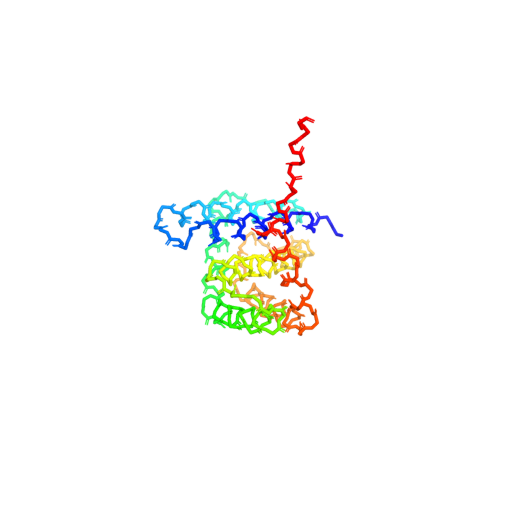4.472 -4.470 -13.727 1.00 87.19 84 LYS A N 1
ATOM 618 C CA . LYS A 1 84 ? 15.767 -4.450 -14.428 1.00 87.19 84 LYS A CA 1
ATOM 619 C C . LYS A 1 84 ? 16.324 -5.845 -14.719 1.00 87.19 84 LYS A C 1
ATOM 621 O O . LYS A 1 84 ? 17.054 -5.998 -15.688 1.00 87.19 84 LYS A O 1
ATOM 626 N N . SER A 1 85 ? 16.012 -6.844 -13.891 1.00 82.50 85 SER A N 1
ATOM 627 C CA . SER A 1 85 ? 16.483 -8.220 -14.097 1.00 82.50 85 SER A CA 1
ATOM 628 C C . SER A 1 85 ? 15.596 -9.053 -15.024 1.00 82.50 85 SER A C 1
ATOM 630 O O . SER A 1 85 ? 16.062 -10.062 -15.542 1.00 82.50 85 SER A O 1
ATOM 632 N N . ASN A 1 86 ? 14.339 -8.647 -15.249 1.00 66.19 86 ASN A N 1
ATOM 633 C CA . ASN A 1 86 ? 13.385 -9.369 -16.101 1.00 66.19 86 ASN A CA 1
ATOM 634 C C . ASN A 1 86 ? 13.174 -8.726 -17.483 1.00 66.19 86 ASN A C 1
ATOM 636 O O . ASN A 1 86 ? 12.666 -9.397 -18.379 1.00 66.19 86 ASN A O 1
ATOM 640 N N . ALA A 1 87 ? 13.541 -7.456 -17.676 1.00 59.72 87 ALA A N 1
ATOM 641 C CA . ALA A 1 87 ? 13.350 -6.744 -18.938 1.00 59.72 87 ALA A CA 1
ATOM 642 C C . ALA A 1 87 ? 14.683 -6.543 -19.683 1.00 59.72 87 ALA A C 1
ATOM 644 O O . ALA A 1 87 ? 15.556 -5.812 -19.225 1.00 59.72 87 ALA A O 1
ATOM 645 N N . VAL A 1 88 ? 14.817 -7.156 -20.867 1.00 54.38 88 VAL A N 1
ATOM 646 C CA . VAL A 1 88 ? 15.900 -6.875 -21.841 1.00 54.38 88 VAL A CA 1
ATOM 647 C C . VAL A 1 88 ? 15.689 -5.506 -22.523 1.00 54.38 88 VAL A C 1
ATOM 649 O O . VAL A 1 88 ? 16.595 -4.955 -23.143 1.00 54.38 88 VAL A O 1
ATOM 652 N N . THR A 1 89 ? 14.504 -4.911 -22.368 1.00 58.94 89 THR A N 1
ATOM 653 C CA . THR A 1 89 ? 14.093 -3.627 -22.946 1.00 58.94 89 THR A CA 1
ATOM 654 C C . THR A 1 89 ? 13.945 -2.548 -21.869 1.00 58.94 89 THR A C 1
ATOM 656 O O . THR A 1 89 ? 13.537 -2.829 -20.745 1.00 58.94 89 THR A O 1
ATOM 659 N N . PHE A 1 90 ? 14.283 -1.306 -22.219 1.00 60.16 90 PHE A N 1
ATOM 660 C CA . PHE A 1 90 ? 14.283 -0.109 -21.368 1.00 60.16 90 PHE A CA 1
ATOM 661 C C . PHE A 1 90 ? 13.147 -0.051 -20.322 1.00 60.16 90 PHE A C 1
ATOM 663 O O . PHE A 1 90 ? 11.965 -0.085 -20.659 1.00 60.16 90 PHE A O 1
ATOM 670 N N . VAL A 1 91 ? 13.511 0.100 -19.043 1.00 65.50 91 VAL A N 1
ATOM 671 C CA . VAL A 1 91 ? 12.551 0.322 -17.950 1.00 65.50 91 VAL A CA 1
ATOM 672 C C . VAL A 1 91 ? 12.168 1.802 -17.923 1.00 65.50 91 VAL A C 1
ATOM 674 O O . VAL A 1 91 ? 12.945 2.639 -17.465 1.00 65.50 91 VAL A O 1
ATOM 677 N N . ALA A 1 92 ? 10.960 2.132 -18.381 1.00 73.38 92 ALA A N 1
ATOM 678 C CA . ALA A 1 92 ? 10.406 3.472 -18.207 1.00 73.38 92 ALA A CA 1
ATOM 679 C C . ALA A 1 92 ? 10.164 3.765 -16.713 1.00 73.38 92 ALA A C 1
ATOM 681 O O . ALA A 1 92 ? 9.660 2.908 -15.984 1.00 73.38 92 ALA A O 1
ATOM 682 N N . GLY A 1 93 ? 10.475 4.982 -16.251 1.00 76.94 93 GLY A N 1
ATOM 683 C CA . GLY A 1 93 ? 10.269 5.386 -14.850 1.00 76.94 93 GLY A CA 1
ATOM 684 C C . GLY A 1 93 ? 8.826 5.185 -14.360 1.00 76.94 93 GLY A C 1
ATOM 685 O O . GLY A 1 93 ? 8.621 4.746 -13.229 1.00 76.94 93 GLY A O 1
ATOM 686 N N . GLY A 1 94 ? 7.846 5.379 -15.250 1.00 85.25 94 GLY A N 1
ATOM 687 C CA . GLY A 1 94 ? 6.429 5.135 -14.970 1.00 85.25 94 GLY A CA 1
ATOM 688 C C . GLY A 1 94 ? 6.107 3.678 -14.624 1.00 85.25 94 GLY A C 1
ATOM 689 O O . GLY A 1 94 ? 5.267 3.441 -13.762 1.00 85.25 94 GLY A O 1
ATOM 690 N N . LEU A 1 95 ? 6.802 2.684 -15.203 1.00 90.06 95 LEU A N 1
ATOM 691 C CA . LEU A 1 95 ? 6.599 1.269 -14.843 1.00 90.06 95 LEU A CA 1
ATOM 692 C C . LEU A 1 95 ? 7.002 0.996 -13.398 1.00 90.06 95 LEU A C 1
ATOM 694 O O . LEU A 1 95 ? 6.276 0.327 -12.667 1.00 90.06 95 LEU A O 1
ATOM 698 N N . VAL A 1 96 ? 8.157 1.519 -12.976 1.00 91.88 96 VAL A N 1
ATOM 699 C CA . VAL A 1 96 ? 8.617 1.354 -11.592 1.00 91.88 96 VAL A CA 1
ATOM 700 C C . VAL A 1 96 ? 7.602 1.980 -10.643 1.00 91.88 96 VAL A C 1
ATOM 702 O O . VAL A 1 96 ? 7.219 1.340 -9.669 1.00 91.88 96 VAL A O 1
ATOM 705 N N . GLN A 1 97 ? 7.124 3.188 -10.942 1.00 90.25 97 GLN A N 1
ATOM 706 C CA . GLN A 1 97 ? 6.145 3.894 -10.113 1.00 90.25 97 GLN A CA 1
ATOM 707 C C . GLN A 1 97 ? 4.797 3.171 -10.061 1.00 90.25 97 GLN A C 1
ATOM 709 O O . GLN A 1 97 ? 4.316 2.887 -8.967 1.00 90.25 97 GLN A O 1
ATOM 714 N N . GLY A 1 98 ? 4.233 2.801 -11.212 1.00 91.88 98 GLY A N 1
ATOM 715 C CA . GLY A 1 98 ? 2.957 2.093 -11.300 1.00 91.88 98 GLY A CA 1
ATOM 716 C C . GLY A 1 98 ? 2.980 0.754 -10.566 1.00 91.88 98 GLY A C 1
ATOM 717 O O . GLY A 1 98 ? 2.145 0.496 -9.702 1.00 91.88 98 GLY A O 1
ATOM 718 N N . VAL A 1 99 ? 3.983 -0.089 -10.827 1.00 94.62 99 VAL A N 1
ATOM 719 C CA . VAL A 1 99 ? 4.078 -1.400 -10.165 1.00 94.62 99 VAL A CA 1
ATOM 720 C C . VAL A 1 99 ? 4.362 -1.254 -8.664 1.00 94.62 99 VAL A C 1
ATOM 722 O O . VAL A 1 99 ? 3.819 -2.014 -7.863 1.00 94.62 99 VAL A O 1
ATOM 725 N N . SER A 1 100 ? 5.157 -0.262 -8.252 1.00 94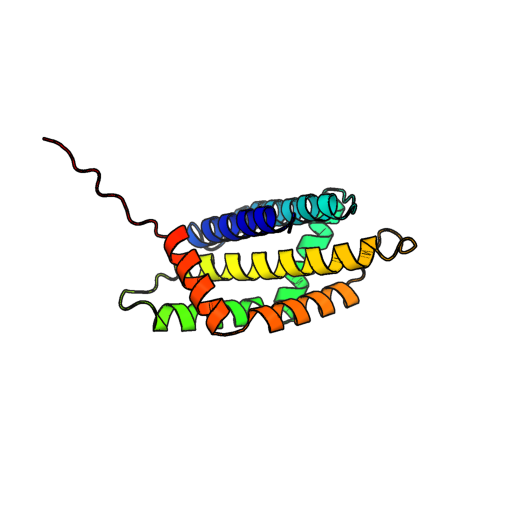.38 100 SER A N 1
ATOM 726 C CA . SER A 1 100 ? 5.418 -0.012 -6.825 1.00 94.38 100 SER A CA 1
ATOM 727 C C . SER A 1 100 ? 4.181 0.503 -6.092 1.00 94.38 100 SER A C 1
ATOM 729 O O . SER A 1 100 ? 3.915 0.054 -4.978 1.00 94.38 100 SER A O 1
ATOM 731 N N . ALA A 1 101 ? 3.401 1.391 -6.717 1.00 93.38 101 ALA A N 1
ATOM 732 C CA . ALA A 1 101 ? 2.126 1.859 -6.183 1.00 93.38 101 ALA A CA 1
ATOM 733 C C . ALA A 1 101 ? 1.147 0.691 -6.012 1.00 93.38 101 ALA A C 1
ATOM 735 O O . ALA A 1 101 ? 0.588 0.517 -4.933 1.00 93.38 101 ALA A O 1
ATOM 736 N N . ALA A 1 102 ? 1.029 -0.172 -7.026 1.00 95.19 102 ALA A N 1
ATOM 737 C CA . ALA A 1 102 ? 0.216 -1.382 -6.951 1.00 95.19 102 ALA A CA 1
ATOM 738 C C . ALA A 1 102 ? 0.626 -2.282 -5.776 1.00 95.19 102 ALA A C 1
ATOM 740 O O . ALA A 1 102 ? -0.215 -2.719 -4.990 1.00 95.19 102 ALA A O 1
ATOM 741 N N . TYR A 1 103 ? 1.930 -2.543 -5.637 1.00 97.00 103 TYR A N 1
ATOM 742 C CA . TYR A 1 103 ? 2.464 -3.397 -4.578 1.00 97.00 103 TYR A CA 1
ATOM 743 C C . TYR A 1 103 ? 2.176 -2.823 -3.185 1.00 97.00 103 TYR A C 1
ATOM 745 O O . TYR A 1 103 ? 1.699 -3.539 -2.305 1.00 97.00 103 TYR A O 1
ATOM 753 N N . LEU A 1 104 ? 2.411 -1.523 -2.986 1.00 95.56 104 LEU A N 1
ATOM 754 C CA . LEU A 1 104 ? 2.140 -0.852 -1.714 1.00 95.56 104 LEU A CA 1
ATOM 755 C C . LEU A 1 104 ? 0.649 -0.842 -1.376 1.00 95.56 104 LEU A C 1
ATOM 757 O O . LEU A 1 104 ? 0.293 -1.141 -0.238 1.00 95.56 104 LEU A O 1
ATOM 761 N N . THR A 1 105 ? -0.223 -0.572 -2.351 1.00 95.50 105 THR A N 1
ATOM 762 C CA . THR A 1 105 ? -1.678 -0.641 -2.159 1.00 95.50 105 THR A CA 1
ATOM 763 C C . THR A 1 105 ? -2.116 -2.053 -1.782 1.00 95.50 105 THR A C 1
ATOM 765 O O . THR A 1 105 ? -2.900 -2.217 -0.850 1.00 95.50 105 THR A O 1
ATOM 768 N N . ARG A 1 106 ? -1.551 -3.092 -2.413 1.00 97.25 106 ARG A N 1
ATOM 769 C CA . ARG A 1 106 ? -1.817 -4.489 -2.040 1.00 97.25 106 ARG A CA 1
ATOM 770 C C . ARG A 1 106 ? -1.401 -4.786 -0.600 1.00 97.25 106 ARG A C 1
ATOM 772 O O . ARG A 1 106 ? -2.178 -5.373 0.149 1.00 97.25 106 ARG A O 1
ATOM 779 N N . VAL A 1 107 ? -0.199 -4.372 -0.199 1.00 97.25 107 VAL A N 1
ATOM 780 C CA . VAL A 1 107 ? 0.281 -4.531 1.184 1.00 97.25 107 VAL A CA 1
ATOM 781 C C . VAL A 1 107 ? -0.631 -3.787 2.161 1.00 97.25 107 VAL A C 1
ATOM 783 O O . VAL A 1 107 ? -0.982 -4.344 3.201 1.00 97.25 107 VAL A O 1
ATOM 786 N N . ALA A 1 108 ? -1.057 -2.563 1.830 1.00 96.81 108 ALA A N 1
ATOM 787 C CA . ALA A 1 108 ? -2.003 -1.792 2.635 1.00 96.81 108 ALA A CA 1
ATOM 788 C C . ALA A 1 108 ? -3.300 -2.572 2.846 1.00 96.81 108 ALA A C 1
ATOM 790 O O . ALA A 1 108 ? -3.742 -2.756 3.976 1.00 96.81 108 ALA A O 1
ATOM 791 N N . ALA A 1 109 ? -3.872 -3.065 1.751 1.00 97.31 109 ALA A N 1
ATOM 792 C CA . ALA A 1 109 ? -5.150 -3.745 1.736 1.00 97.31 109 ALA A CA 1
ATOM 793 C C . ALA A 1 109 ? -5.101 -5.068 2.517 1.00 97.31 109 ALA A C 1
ATOM 795 O O . ALA A 1 109 ? -5.947 -5.298 3.373 1.00 97.31 109 ALA A O 1
ATOM 796 N N . LEU A 1 110 ? -4.064 -5.889 2.317 1.00 97.50 110 LEU A N 1
ATOM 797 C CA . LEU A 1 110 ? -3.843 -7.116 3.094 1.00 97.50 110 LEU A CA 1
ATOM 798 C C . LEU A 1 110 ? -3.663 -6.830 4.593 1.00 97.50 110 LEU A C 1
ATOM 800 O O . LEU A 1 110 ? -4.147 -7.585 5.436 1.00 97.50 110 LEU A O 1
ATOM 804 N N . SER A 1 111 ? -3.001 -5.721 4.932 1.00 97.50 111 SER A N 1
ATOM 805 C CA . SER A 1 111 ? -2.844 -5.284 6.323 1.00 97.50 111 SER A CA 1
ATOM 806 C C . SER A 1 111 ? -4.172 -4.847 6.934 1.00 97.50 111 SER A C 1
ATOM 808 O O . SER A 1 111 ? -4.448 -5.192 8.078 1.00 97.50 111 SER A O 1
ATOM 810 N N . LEU A 1 112 ? -5.005 -4.127 6.177 1.00 96.62 112 LEU A N 1
ATOM 811 C CA . LEU A 1 112 ? -6.345 -3.722 6.604 1.00 96.62 112 LEU A CA 1
ATOM 812 C C . LEU A 1 112 ? -7.256 -4.931 6.800 1.00 96.62 112 LEU A C 1
ATOM 814 O O . LEU A 1 112 ? -7.899 -5.018 7.836 1.00 96.62 112 LEU A O 1
ATOM 818 N N . VAL A 1 113 ? -7.252 -5.884 5.863 1.00 96.50 113 VAL A N 1
ATOM 819 C CA . VAL A 1 113 ? -7.966 -7.164 5.995 1.00 96.50 113 VAL A CA 1
ATOM 820 C C . VAL A 1 113 ? -7.567 -7.862 7.289 1.00 96.50 113 VAL A C 1
ATOM 822 O O . VAL A 1 113 ? -8.412 -8.083 8.149 1.00 96.50 113 VAL A O 1
ATOM 825 N N . THR A 1 114 ? -6.267 -8.099 7.476 1.00 95.38 114 THR A N 1
ATOM 826 C CA . THR A 1 114 ? -5.749 -8.783 8.669 1.00 95.38 114 THR A CA 1
ATOM 827 C C . THR A 1 114 ? -6.124 -8.035 9.953 1.00 95.38 114 THR A C 1
ATOM 829 O O . THR A 1 114 ? -6.458 -8.642 10.969 1.00 95.38 114 THR A O 1
ATOM 832 N N . TYR A 1 115 ? -6.066 -6.702 9.931 1.00 94.19 115 TYR A N 1
ATOM 833 C CA . TYR A 1 115 ? -6.404 -5.870 11.080 1.00 94.19 115 TYR A CA 1
ATOM 834 C C . TYR A 1 115 ? -7.908 -5.907 11.398 1.00 94.19 115 TYR A C 1
ATOM 836 O O . TYR A 1 115 ? -8.269 -6.064 12.565 1.00 94.19 115 TYR A O 1
ATOM 844 N N . PHE A 1 116 ? -8.775 -5.798 10.387 1.00 92.62 116 PHE A N 1
ATOM 845 C CA . PHE A 1 116 ? -10.230 -5.814 10.552 1.00 92.62 116 PHE A C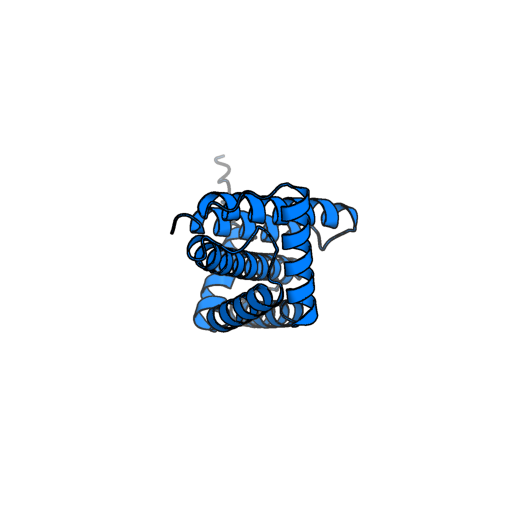A 1
ATOM 846 C C . PHE A 1 116 ? -10.751 -7.186 10.971 1.00 92.62 116 PHE A C 1
ATOM 848 O O . PHE A 1 116 ? -11.567 -7.247 11.883 1.00 92.62 116 PHE A O 1
ATOM 855 N N . GLU A 1 117 ? -10.217 -8.276 10.415 1.00 90.69 117 GLU A N 1
ATOM 856 C CA . GLU A 1 117 ? -10.519 -9.644 10.863 1.00 90.69 117 GLU A CA 1
ATOM 857 C C . GLU A 1 117 ? -10.242 -9.818 12.360 1.00 90.69 117 GLU A C 1
ATOM 859 O O . GLU A 1 117 ? -11.067 -10.326 13.117 1.00 90.69 117 GLU A O 1
ATOM 864 N N . GLN A 1 118 ? -9.087 -9.337 12.828 1.00 87.50 118 GLN A N 1
ATOM 865 C CA . GLN A 1 118 ? -8.732 -9.411 14.245 1.00 87.50 118 GLN A CA 1
ATOM 866 C C . GLN A 1 118 ? -9.595 -8.508 15.137 1.00 87.50 118 GLN A C 1
ATOM 868 O O . GLN A 1 118 ? -9.620 -8.712 16.351 1.00 87.50 118 GLN A O 1
ATOM 873 N N . GLN A 1 119 ? -10.218 -7.471 14.575 1.00 81.19 119 GLN A N 1
ATOM 874 C CA . GLN A 1 119 ? -11.077 -6.537 15.298 1.00 81.19 119 GLN A CA 1
ATOM 875 C C . GLN A 1 119 ? -12.526 -7.041 15.350 1.00 81.19 119 GLN A C 1
ATOM 877 O O . GLN A 1 119 ? -13.161 -6.912 16.387 1.00 81.19 119 GLN A O 1
ATOM 882 N N . GLU A 1 120 ? -13.004 -7.711 14.297 1.00 73.00 120 GLU A N 1
ATOM 883 C CA . GLU A 1 120 ? -14.293 -8.418 14.263 1.00 73.00 120 GLU A CA 1
ATOM 884 C C . GLU A 1 120 ? -14.377 -9.504 15.349 1.00 73.00 120 GLU A C 1
ATOM 886 O O . GLU A 1 120 ? -15.398 -9.647 16.017 1.00 73.00 120 GLU A O 1
ATOM 891 N N . ILE A 1 121 ? -13.274 -10.219 15.593 1.00 66.62 121 ILE A N 1
ATOM 892 C CA . ILE A 1 121 ? -13.179 -11.220 16.670 1.00 66.62 121 ILE A CA 1
ATOM 893 C C . ILE A 1 121 ? -13.238 -10.561 18.065 1.00 66.62 121 ILE A C 1
ATOM 895 O O . ILE A 1 121 ? -13.695 -11.172 19.032 1.00 66.62 121 ILE A O 1
ATOM 899 N N . ALA A 1 122 ? -12.786 -9.311 18.190 1.00 65.19 122 ALA A N 1
ATOM 900 C CA . ALA A 1 122 ? -12.721 -8.573 19.447 1.00 65.19 122 ALA A CA 1
ATOM 901 C C . ALA A 1 122 ? -13.991 -7.724 19.661 1.00 65.19 122 ALA A C 1
ATOM 903 O O . ALA A 1 122 ? -13.955 -6.501 19.545 1.00 65.19 122 ALA A O 1
ATOM 904 N N . LEU A 1 123 ? -15.103 -8.381 20.012 1.00 56.31 123 LEU A N 1
ATOM 905 C CA . LEU A 1 123 ? -16.457 -7.802 20.133 1.00 56.31 123 LEU A CA 1
ATOM 906 C C . LEU A 1 123 ? -16.594 -6.558 21.050 1.00 56.31 123 LEU A C 1
ATOM 908 O O . LEU A 1 123 ? -17.568 -5.824 20.909 1.00 56.31 123 LEU A O 1
ATOM 912 N N . ASP A 1 124 ? -15.635 -6.287 21.947 1.00 51.66 124 ASP A N 1
ATOM 913 C CA . ASP A 1 124 ? -15.705 -5.217 22.966 1.00 51.66 124 ASP A CA 1
ATOM 914 C C . ASP A 1 124 ? -14.775 -4.012 22.721 1.00 51.66 124 ASP A C 1
ATOM 916 O O . ASP A 1 124 ? -14.734 -3.066 23.513 1.00 51.66 124 ASP A O 1
ATOM 920 N N . SER A 1 125 ? -13.994 -4.005 21.638 1.00 52.62 125 SER A N 1
ATOM 921 C CA . SER A 1 125 ? -13.136 -2.854 21.338 1.00 52.62 125 SER A CA 1
ATOM 922 C C . SER A 1 125 ? -13.951 -1.797 20.600 1.00 52.62 125 SER A C 1
ATOM 924 O O . SER A 1 125 ? -14.221 -1.946 19.412 1.00 52.62 125 SER A O 1
ATOM 926 N N . GLY A 1 126 ? -14.341 -0.719 21.288 1.00 53.34 126 GLY A N 1
ATOM 927 C CA . GLY A 1 126 ? -14.944 0.452 20.642 1.00 53.34 126 GLY A CA 1
ATOM 928 C C . GLY A 1 126 ? -14.160 0.897 19.395 1.00 53.34 126 GLY A C 1
ATOM 929 O O . GLY A 1 126 ? -12.966 0.625 19.284 1.00 53.34 126 GLY A O 1
ATOM 930 N N . SER A 1 127 ? -14.836 1.596 18.475 1.00 58.78 127 SER A N 1
ATOM 931 C CA . SER A 1 127 ? -14.425 1.967 17.098 1.00 58.78 127 SER A CA 1
ATOM 932 C C . SER A 1 127 ? -13.120 2.789 16.938 1.00 58.78 127 SER A C 1
ATOM 934 O O . SER A 1 127 ? -12.915 3.445 15.915 1.00 58.78 127 SER A O 1
ATOM 936 N N . ASN A 1 128 ? -12.230 2.806 17.927 1.00 71.06 128 ASN A N 1
ATOM 937 C CA . ASN A 1 128 ? -10.964 3.516 17.878 1.00 71.06 128 ASN A CA 1
ATOM 938 C C . ASN A 1 128 ? -9.891 2.691 17.155 1.00 71.06 128 ASN A C 1
ATOM 940 O O . ASN A 1 128 ? -9.665 1.511 17.432 1.00 71.06 128 ASN A O 1
ATOM 944 N N . LEU A 1 129 ? -9.198 3.348 16.227 1.00 82.88 129 LEU A N 1
ATOM 945 C CA . LEU A 1 129 ? -8.076 2.782 15.490 1.00 82.88 129 LEU A CA 1
ATOM 946 C C . LEU A 1 129 ? -6.892 2.536 16.439 1.00 82.88 129 LEU A C 1
ATOM 948 O O . LEU A 1 129 ? -6.305 3.482 16.966 1.00 82.88 129 LEU A O 1
ATOM 952 N N . ASN A 1 130 ? -6.492 1.279 16.630 1.00 90.50 130 ASN A N 1
ATOM 953 C CA . ASN A 1 130 ? -5.268 0.942 17.349 1.00 90.50 130 ASN A CA 1
ATOM 954 C C . ASN A 1 130 ? -4.077 1.028 16.385 1.00 90.50 130 ASN A C 1
ATOM 956 O O . ASN A 1 130 ? -3.729 0.069 15.693 1.00 90.50 130 ASN A O 1
ATOM 960 N N . VAL A 1 131 ? -3.454 2.207 16.340 1.00 91.81 131 VAL A N 1
ATOM 961 C CA . VAL A 1 131 ? -2.352 2.515 15.415 1.00 91.81 131 VAL A CA 1
ATOM 962 C C . VAL A 1 131 ? -1.135 1.614 15.643 1.00 91.81 131 VAL A C 1
ATOM 964 O O . VAL A 1 131 ? -0.435 1.286 14.686 1.00 91.81 131 VAL A O 1
ATOM 967 N N . ASP A 1 132 ? -0.881 1.177 16.878 1.00 92.81 132 ASP A N 1
ATOM 968 C CA . ASP A 1 132 ? 0.250 0.297 17.177 1.00 92.81 132 ASP A CA 1
ATOM 969 C C . ASP A 1 132 ? 0.049 -1.101 16.600 1.00 92.81 132 ASP A C 1
ATOM 971 O O . ASP A 1 132 ? 0.938 -1.630 15.928 1.00 92.81 132 ASP A O 1
ATOM 975 N N . LYS A 1 133 ? -1.148 -1.661 16.778 1.00 93.12 133 LYS A N 1
ATOM 976 C CA . LYS A 1 133 ? -1.528 -2.944 16.184 1.00 93.12 133 LYS A CA 1
ATOM 977 C C . LYS A 1 133 ? -1.581 -2.860 14.657 1.00 93.12 133 LYS A C 1
ATOM 979 O O . LYS A 1 133 ? -1.113 -3.775 13.978 1.00 93.12 133 LYS A O 1
ATOM 984 N N . LEU A 1 134 ? -2.073 -1.749 14.105 1.00 94.06 134 LEU A N 1
ATOM 985 C CA . LEU A 1 134 ? -2.066 -1.503 12.661 1.00 94.06 134 LEU A CA 1
ATOM 986 C C . LEU A 1 134 ? -0.637 -1.458 12.104 1.00 94.06 134 LEU A C 1
ATOM 988 O O . LEU A 1 134 ? -0.348 -2.093 11.092 1.00 94.06 134 LEU A O 1
ATOM 992 N N . ARG A 1 135 ? 0.284 -0.772 12.794 1.00 96.38 135 ARG A N 1
ATOM 993 C CA . ARG A 1 135 ? 1.707 -0.720 12.428 1.00 96.38 135 ARG A CA 1
ATOM 994 C C . ARG A 1 135 ? 2.352 -2.102 12.437 1.00 96.38 135 ARG A C 1
ATOM 996 O O . ARG A 1 135 ? 3.022 -2.449 11.469 1.00 96.38 135 ARG A O 1
ATOM 1003 N N . GLN A 1 136 ? 2.139 -2.882 13.496 1.00 96.62 136 GLN A N 1
ATOM 1004 C CA . GLN A 1 136 ? 2.673 -4.245 13.602 1.00 96.62 136 GLN A CA 1
ATOM 1005 C C . GLN A 1 136 ? 2.134 -5.140 12.482 1.00 96.62 136 GLN A C 1
ATOM 1007 O O . GLN A 1 136 ? 2.900 -5.836 11.818 1.00 96.62 136 GLN A O 1
ATOM 1012 N N . THR A 1 137 ? 0.826 -5.070 12.224 1.00 96.75 137 THR A N 1
ATOM 1013 C CA . THR A 1 137 ? 0.176 -5.818 11.140 1.00 96.75 137 THR A CA 1
ATOM 1014 C C . THR A 1 137 ? 0.786 -5.456 9.790 1.00 96.75 137 THR A C 1
ATOM 1016 O O . THR A 1 137 ? 1.177 -6.342 9.035 1.00 96.75 137 THR A O 1
ATOM 1019 N N . LEU A 1 138 ? 0.960 -4.158 9.526 1.00 97.19 138 LEU A N 1
ATOM 1020 C CA . LEU A 1 138 ? 1.575 -3.663 8.302 1.00 97.19 138 LEU A CA 1
ATOM 1021 C C . LEU A 1 138 ? 3.015 -4.162 8.116 1.00 97.19 138 LEU A C 1
ATOM 1023 O O . LEU A 1 138 ? 3.371 -4.610 7.027 1.00 97.19 138 LEU A O 1
ATOM 1027 N N . GLN A 1 139 ? 3.841 -4.124 9.164 1.00 97.25 139 GLN A N 1
ATOM 1028 C CA . GLN A 1 139 ? 5.213 -4.640 9.104 1.00 97.25 139 GLN A CA 1
ATOM 1029 C C . GLN A 1 139 ? 5.240 -6.143 8.804 1.00 97.25 139 GLN A C 1
ATOM 1031 O O . GLN A 1 139 ? 6.003 -6.578 7.942 1.00 97.25 139 GLN A O 1
ATOM 1036 N N . ASN A 1 140 ? 4.382 -6.921 9.467 1.00 97.12 140 ASN A N 1
ATOM 1037 C CA . ASN A 1 140 ? 4.306 -8.369 9.284 1.00 97.12 140 ASN A CA 1
ATOM 1038 C C . ASN A 1 140 ? 3.859 -8.736 7.864 1.00 97.12 140 ASN A C 1
ATOM 1040 O O . ASN 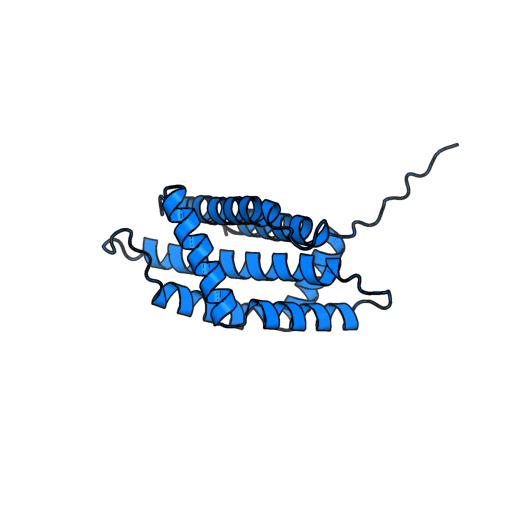A 1 140 ? 4.514 -9.536 7.196 1.00 97.12 140 ASN A O 1
ATOM 1044 N N . VAL A 1 141 ? 2.781 -8.115 7.374 1.00 97.38 141 VAL A N 1
ATOM 1045 C CA . VAL A 1 141 ? 2.278 -8.336 6.011 1.00 97.38 141 VAL A CA 1
ATOM 1046 C C . VAL A 1 141 ? 3.333 -7.945 4.984 1.00 97.38 141 VAL A C 1
ATOM 1048 O O . VAL A 1 141 ? 3.578 -8.695 4.039 1.00 97.38 141 VAL A O 1
ATOM 1051 N N . PHE A 1 142 ? 4.007 -6.812 5.174 1.00 96.56 142 PHE A N 1
ATOM 1052 C CA . PHE A 1 142 ? 5.072 -6.390 4.273 1.00 96.56 142 PHE A CA 1
ATOM 1053 C C . PHE A 1 142 ? 6.215 -7.409 4.217 1.00 96.56 142 PHE A C 1
ATOM 1055 O O . PHE A 1 142 ? 6.592 -7.824 3.125 1.00 96.56 142 PHE A O 1
ATOM 1062 N N . GLN A 1 143 ? 6.719 -7.871 5.367 1.00 94.88 143 GLN A N 1
ATOM 1063 C CA . GLN A 1 143 ? 7.783 -8.883 5.426 1.00 94.88 143 GLN A CA 1
ATOM 1064 C C . GLN A 1 143 ? 7.384 -10.188 4.725 1.00 94.88 143 GLN A C 1
ATOM 1066 O O . GLN A 1 143 ? 8.179 -10.760 3.981 1.00 94.88 143 GLN A O 1
ATOM 1071 N N . GLN A 1 144 ? 6.139 -10.636 4.900 1.00 93.25 144 GLN A N 1
ATOM 1072 C CA . GLN A 1 144 ? 5.622 -11.832 4.227 1.00 93.25 144 GLN A CA 1
ATOM 1073 C C . GLN A 1 144 ? 5.545 -11.664 2.701 1.00 93.25 144 GLN A C 1
ATOM 1075 O O . GLN A 1 144 ? 5.771 -12.623 1.965 1.00 93.25 144 GLN A O 1
ATOM 1080 N N . ASN A 1 145 ? 5.274 -10.447 2.221 1.00 91.31 145 ASN A N 1
ATOM 1081 C CA . ASN A 1 145 ? 5.122 -10.134 0.797 1.00 91.31 145 ASN A CA 1
ATOM 1082 C C . ASN A 1 145 ? 6.437 -9.699 0.114 1.00 91.31 145 ASN A C 1
ATOM 1084 O O . ASN A 1 145 ? 6.450 -9.461 -1.091 1.00 91.31 145 ASN A O 1
ATOM 1088 N N . GLN A 1 146 ? 7.564 -9.656 0.836 1.00 89.44 146 GLN A N 1
ATOM 1089 C CA . GLN A 1 146 ? 8.880 -9.295 0.284 1.00 89.44 146 GLN A CA 1
ATOM 1090 C C . GLN A 1 146 ? 9.643 -10.451 -0.385 1.00 89.44 146 GLN A C 1
ATOM 1092 O O . GLN A 1 146 ? 10.750 -10.250 -0.890 1.00 89.44 146 GLN A O 1
ATOM 1097 N N . GLN A 1 147 ? 9.093 -11.667 -0.403 1.00 91.44 147 GLN A N 1
ATOM 1098 C CA . GLN A 1 147 ? 9.777 -12.815 -1.000 1.00 91.44 147 GLN A CA 1
ATOM 1099 C C . GLN A 1 147 ? 10.046 -12.594 -2.497 1.00 91.44 147 GLN A C 1
ATOM 1101 O O . GLN A 1 147 ? 9.153 -12.223 -3.258 1.00 91.44 147 GLN A O 1
ATOM 1106 N N . VAL A 1 148 ? 11.270 -12.887 -2.945 1.00 88.69 148 VAL A N 1
ATOM 1107 C CA . VAL A 1 148 ? 11.715 -12.633 -4.331 1.00 88.69 148 VAL A CA 1
ATOM 1108 C C . VAL A 1 148 ? 10.803 -13.303 -5.364 1.00 88.69 148 VAL A C 1
ATOM 1110 O O . VAL A 1 148 ? 10.450 -12.677 -6.360 1.00 88.69 148 VAL A O 1
ATOM 1113 N N . ALA A 1 149 ? 10.379 -14.546 -5.118 1.00 89.06 149 ALA A N 1
ATOM 1114 C CA . ALA A 1 149 ? 9.487 -15.277 -6.020 1.00 89.06 149 ALA A CA 1
ATOM 1115 C C . ALA A 1 149 ? 8.124 -14.581 -6.179 1.00 89.06 149 ALA A C 1
ATOM 1117 O O . ALA A 1 149 ? 7.615 -14.456 -7.295 1.00 89.06 149 ALA A O 1
ATOM 1118 N N . PHE A 1 150 ? 7.566 -14.067 -5.077 1.00 92.31 150 PHE A N 1
ATOM 1119 C CA . PHE A 1 150 ? 6.338 -13.278 -5.110 1.00 92.31 150 PHE A CA 1
ATOM 1120 C C . PHE A 1 150 ? 6.536 -11.996 -5.922 1.00 92.31 150 PHE A C 1
ATOM 1122 O O . PHE A 1 150 ? 5.759 -11.723 -6.835 1.00 92.31 150 PHE A O 1
ATOM 1129 N N . LEU A 1 151 ? 7.609 -11.245 -5.649 1.00 93.38 151 LEU A N 1
ATOM 1130 C CA . LEU A 1 151 ? 7.897 -9.988 -6.344 1.00 93.38 151 LEU A CA 1
ATOM 1131 C C . LEU A 1 151 ? 8.084 -10.185 -7.853 1.00 93.38 151 LEU A C 1
ATOM 1133 O O . LEU A 1 151 ? 7.589 -9.380 -8.635 1.00 93.38 151 LEU A O 1
ATOM 1137 N N . GLN A 1 152 ? 8.740 -11.265 -8.283 1.00 92.62 152 GLN A N 1
ATOM 1138 C CA . GLN A 1 152 ? 8.870 -11.599 -9.705 1.00 92.62 152 GLN A CA 1
ATOM 1139 C C . GLN A 1 152 ? 7.510 -11.847 -10.368 1.00 92.62 152 GLN A C 1
ATOM 1141 O O . GLN A 1 152 ? 7.245 -11.312 -11.446 1.00 92.62 152 GLN A O 1
ATOM 1146 N N . GLY A 1 153 ? 6.638 -12.632 -9.728 1.00 93.12 153 GLY A N 1
ATOM 1147 C CA . GLY A 1 153 ? 5.280 -12.868 -10.220 1.00 93.12 153 GLY A CA 1
ATOM 1148 C C . GLY A 1 153 ? 4.454 -11.582 -10.271 1.00 93.12 153 GLY A C 1
ATOM 1149 O O . GLY A 1 153 ? 3.808 -11.298 -11.279 1.00 93.12 153 GLY A O 1
ATOM 1150 N N . PHE A 1 154 ? 4.540 -10.770 -9.218 1.00 94.69 154 PHE A N 1
ATOM 1151 C CA . PHE A 1 154 ? 3.826 -9.504 -9.109 1.00 94.69 154 PHE A CA 1
ATOM 1152 C C . PHE A 1 154 ? 4.272 -8.495 -10.175 1.00 94.69 154 PHE A C 1
ATOM 1154 O O . PHE A 1 154 ? 3.437 -7.898 -10.853 1.00 94.69 154 PHE A O 1
ATOM 1161 N N . VAL A 1 155 ? 5.583 -8.353 -10.395 1.00 93.75 155 VAL A N 1
ATOM 1162 C CA . VAL A 1 155 ? 6.135 -7.481 -11.441 1.00 93.75 155 VAL A CA 1
ATOM 1163 C C . VAL A 1 155 ? 5.661 -7.905 -12.827 1.00 93.75 155 VAL A C 1
ATOM 1165 O O . VAL A 1 155 ? 5.250 -7.050 -13.607 1.00 93.75 155 VAL A O 1
ATOM 1168 N N . LYS A 1 156 ? 5.652 -9.209 -13.133 1.00 92.25 156 LYS A N 1
ATOM 1169 C CA . LYS A 1 156 ? 5.136 -9.714 -14.417 1.00 92.25 156 LYS A CA 1
ATOM 1170 C C . LYS A 1 156 ? 3.671 -9.333 -14.636 1.00 92.25 156 LYS A C 1
ATOM 1172 O O . LYS A 1 156 ? 3.315 -8.896 -15.729 1.00 92.25 156 LYS A O 1
ATOM 1177 N N . GLN A 1 157 ? 2.833 -9.458 -13.605 1.00 93.94 157 GLN A N 1
ATOM 1178 C CA . GLN A 1 157 ? 1.432 -9.033 -13.676 1.00 93.94 157 GLN A CA 1
ATOM 1179 C C . GLN A 1 157 ? 1.309 -7.522 -13.885 1.00 93.94 157 GLN A C 1
ATOM 1181 O O . GLN A 1 157 ? 0.557 -7.087 -14.753 1.00 93.94 157 GLN A O 1
ATOM 1186 N N . GLY A 1 158 ? 2.085 -6.729 -13.142 1.00 93.31 158 GLY A N 1
ATOM 1187 C CA . GLY A 1 158 ? 2.064 -5.274 -13.251 1.00 93.31 158 GLY A CA 1
ATOM 1188 C C . GLY A 1 158 ? 2.502 -4.766 -14.622 1.00 93.31 158 GLY A C 1
ATOM 1189 O O . GLY A 1 158 ? 1.850 -3.889 -15.179 1.00 93.31 158 GLY A O 1
ATOM 1190 N N . VAL A 1 159 ? 3.540 -5.364 -15.214 1.00 91.62 159 VAL A N 1
ATOM 1191 C CA . VAL A 1 159 ? 3.956 -5.044 -16.588 1.00 91.62 159 VAL A CA 1
ATOM 1192 C C . VAL A 1 159 ? 2.848 -5.380 -17.580 1.00 91.62 159 VAL A C 1
ATOM 1194 O O . VAL A 1 159 ? 2.495 -4.526 -18.384 1.00 91.62 159 VAL A O 1
ATOM 1197 N N . LYS A 1 160 ? 2.246 -6.574 -17.490 1.00 90.81 160 LYS A N 1
ATOM 1198 C CA . LYS A 1 160 ? 1.136 -6.972 -18.372 1.00 90.81 160 LYS A CA 1
ATOM 1199 C C . LYS A 1 160 ? -0.076 -6.041 -18.246 1.00 90.81 160 LYS A C 1
ATOM 1201 O O . LYS A 1 160 ? -0.751 -5.782 -19.235 1.00 90.81 160 LYS A O 1
ATOM 1206 N N . CYS A 1 161 ? -0.360 -5.559 -17.037 1.00 91.00 161 CYS A N 1
ATOM 1207 C CA . CYS A 1 161 ? -1.464 -4.639 -16.775 1.00 91.00 161 CYS A CA 1
ATOM 1208 C C . CYS A 1 161 ? -1.213 -3.240 -17.360 1.00 91.00 161 CYS A C 1
ATOM 1210 O O . CYS A 1 161 ? -2.133 -2.637 -17.904 1.00 91.00 161 CYS A O 1
ATOM 1212 N N . LEU A 1 162 ? 0.006 -2.709 -17.216 1.00 90.25 162 LEU A N 1
ATOM 1213 C CA . LEU A 1 162 ? 0.343 -1.330 -17.600 1.00 90.25 162 LEU A CA 1
ATOM 1214 C C . LEU A 1 162 ? 0.768 -1.193 -19.065 1.00 90.25 162 LEU A C 1
ATOM 1216 O O . LEU A 1 162 ? 0.595 -0.134 -19.659 1.00 90.25 162 LEU A O 1
ATOM 1220 N N . LEU A 1 163 ? 1.318 -2.259 -19.641 1.00 88.00 163 LEU A N 1
ATOM 1221 C CA . LEU A 1 163 ? 1.684 -2.365 -21.048 1.00 88.00 163 LEU A CA 1
ATOM 1222 C C . LEU A 1 163 ? 0.944 -3.559 -21.655 1.00 88.00 163 LEU A C 1
ATOM 1224 O O . LEU A 1 163 ? 1.562 -4.598 -21.904 1.00 88.00 163 LEU A O 1
ATOM 1228 N N . PRO A 1 164 ? -0.380 -3.455 -21.862 1.00 76.62 164 PRO A N 1
ATOM 1229 C CA . PRO A 1 164 ? -1.082 -4.474 -22.618 1.00 76.62 164 PRO A CA 1
ATOM 1230 C C . PRO A 1 164 ? -0.443 -4.546 -24.007 1.00 76.62 164 PRO A C 1
ATOM 1232 O O . PRO A 1 164 ? -0.206 -3.511 -24.636 1.00 76.62 164 PRO A O 1
ATOM 1235 N N . GLU A 1 165 ? -0.123 -5.755 -24.473 1.00 67.19 165 GLU A N 1
ATOM 1236 C CA . GLU A 1 165 ? 0.294 -5.956 -25.859 1.00 67.19 165 GLU A CA 1
ATOM 1237 C C . GLU A 1 165 ? -0.775 -5.314 -26.741 1.00 67.19 165 GLU A C 1
ATOM 1239 O O . GLU A 1 165 ? -1.945 -5.703 -26.691 1.00 67.19 165 GLU A O 1
ATOM 1244 N N . VAL A 1 166 ? -0.395 -4.273 -27.484 1.00 53.44 166 VAL A N 1
ATOM 1245 C CA . VAL A 1 166 ? -1.287 -3.662 -28.463 1.00 53.44 166 VAL A CA 1
ATOM 1246 C C . VAL A 1 166 ? -1.593 -4.772 -29.456 1.00 53.44 166 VAL A C 1
ATOM 1248 O O . VAL A 1 166 ? -0.723 -5.149 -30.240 1.00 53.44 166 VAL A O 1
ATOM 1251 N N . GLN A 1 167 ? -2.797 -5.343 -29.386 1.00 43.03 167 GLN A N 1
ATOM 1252 C CA . GLN A 1 167 ? -3.300 -6.200 -30.448 1.00 43.03 167 GLN A CA 1
ATOM 1253 C C . GLN A 1 167 ? -3.179 -5.377 -31.725 1.00 43.03 167 GLN A C 1
ATOM 1255 O O . GLN A 1 167 ? -3.827 -4.338 -31.859 1.00 43.03 167 GLN A O 1
ATOM 1260 N N . GLN A 1 168 ? -2.277 -5.795 -32.617 1.00 42.06 168 GLN A N 1
ATOM 1261 C CA . GLN A 1 168 ? -2.247 -5.292 -33.978 1.00 42.06 168 GLN A CA 1
ATOM 1262 C C . GLN A 1 168 ? -3.649 -5.530 -34.520 1.00 42.06 168 GLN A C 1
ATOM 1264 O O . GLN A 1 168 ? -4.052 -6.668 -34.743 1.00 42.06 168 GLN A O 1
ATOM 1269 N N . ILE A 1 169 ? -4.421 -4.454 -34.646 1.00 46.53 169 ILE A N 1
ATOM 1270 C CA . ILE A 1 169 ? -5.627 -4.466 -35.452 1.00 46.53 169 ILE A CA 1
ATOM 1271 C C . ILE A 1 169 ? -5.103 -4.736 -36.855 1.00 46.53 169 ILE A C 1
ATOM 1273 O O . ILE A 1 169 ? -4.517 -3.856 -37.486 1.00 46.53 169 ILE A O 1
ATOM 1277 N N . GLU A 1 170 ? -5.208 -5.991 -37.278 1.00 50.38 170 GLU A N 1
ATOM 1278 C CA . GLU A 1 170 ? -4.997 -6.405 -38.652 1.00 50.38 170 GLU A CA 1
ATOM 1279 C C . GLU A 1 170 ? -5.988 -5.581 -39.474 1.00 50.38 170 GLU A C 1
ATOM 1281 O O . GLU A 1 170 ? -7.202 -5.792 -39.433 1.00 50.38 170 GLU A O 1
ATOM 1286 N N . VAL A 1 171 ? -5.480 -4.529 -40.114 1.00 49.75 171 VAL A N 1
ATOM 1287 C CA . VAL A 1 171 ? -6.257 -3.712 -41.035 1.00 49.75 171 VAL A CA 1
ATOM 1288 C C . VAL A 1 171 ? -6.485 -4.610 -42.242 1.00 49.75 171 VAL A C 1
ATOM 1290 O O . VAL A 1 171 ? -5.624 -4.715 -43.111 1.00 49.75 171 VAL A O 1
ATOM 1293 N N . ALA A 1 172 ? -7.598 -5.341 -42.230 1.00 51.28 172 ALA A N 1
ATOM 1294 C CA . ALA A 1 172 ? -8.063 -6.101 -43.375 1.00 51.28 172 ALA A CA 1
ATOM 1295 C C . ALA A 1 172 ? -8.322 -5.106 -44.515 1.00 51.28 172 ALA A C 1
ATOM 1297 O O . ALA A 1 172 ? -9.302 -4.356 -44.488 1.00 51.28 172 ALA A O 1
ATOM 1298 N N . GLY A 1 173 ? -7.367 -5.044 -45.442 1.00 49.09 173 GLY A N 1
ATOM 1299 C CA . GLY A 1 173 ? -7.514 -4.430 -46.759 1.00 49.09 173 GLY A CA 1
ATOM 1300 C C . GLY A 1 173 ? -8.077 -5.416 -47.769 1.00 49.09 173 GLY A C 1
ATOM 1301 O O . GLY A 1 173 ? -7.961 -6.641 -47.531 1.00 49.09 173 GLY A O 1
#

pLDDT: mean 85.42, std 14.75, range [42.06, 97.5]

Radius of gyration: 17.29 Å; chains: 1; bounding box: 35×33×70 Å

Sequence (173 aa):
DRANPIIEQYQWIAAAAAFANPVPALDILATAAINAQMVMDLGNIYQQKFSLEQAQTVAGTMGSLMLKLGLVELSTKAIGTVLKSNAVTFVAGGLVQGVSAAYLTRVAALSLVTYFEQQEIALDSGSNLNVDKLRQTLQNVFQQNQQVAFLQGFVKQGVKCLLPEVQQIEVAG